Protein AF-A0A553SR15-F1 (afdb_monomer_lite)

Foldseek 3Di:
DLQCLLVQLVVLQVQLCVLVVVPDPDVVNPVSNVVSLVSSVVSLVSHDPDPSSVVSVVSSVVSVVVVVVVVVVVVVVVPPD

Sequence (81 aa):
MRKYAAGLSIVLTLISISPLFFNAIDEWLVQIFIVSFLTSLILGLYAEKSIWRKLALWFLSLVFLVLVLFFVVTTLLWNKP

pLDDT: mean 71.96, std 7.26, range [53.25, 83.88]

Radius of gyration: 14.48 Å; chains: 1; bounding box: 34×22×41 Å

Secondary structure (DSSP, 8-state):
-HHHHHHHHHHHHHHHHGGGGSS---HHHHHHHHHHHHHHHHHHHHS-SSHHHHHHHHHHHHHHHHHHHHHHHHHHHHT--

Structure (mmCIF, N/CA/C/O backbone):
data_AF-A0A553SR15-F1
#
_entry.id   AF-A0A553SR15-F1
#
loop_
_atom_site.group_PDB
_atom_site.id
_atom_site.type_symbol
_atom_site.label_atom_id
_atom_site.label_alt_id
_atom_site.label_comp_id
_atom_site.label_asym_id
_atom_site.label_entity_id
_atom_site.label_seq_id
_atom_site.pdbx_PDB_ins_code
_atom_site.Cartn_x
_atom_site.Cartn_y
_atom_site.Cartn_z
_atom_site.occupancy
_atom_site.B_iso_or_equiv
_atom_site.auth_seq_id
_atom_site.auth_comp_id
_atom_site.auth_asym_id
_atom_site.auth_atom_id
_atom_site.pdbx_PDB_model_num
ATOM 1 N N . MET A 1 1 ? -12.852 8.725 15.690 1.00 55.72 1 MET A N 1
ATOM 2 C CA . MET A 1 1 ? -11.931 8.836 14.531 1.00 55.72 1 MET A CA 1
ATOM 3 C C . MET A 1 1 ? -11.134 7.555 14.249 1.00 55.72 1 MET A C 1
ATOM 5 O O . MET A 1 1 ? -11.042 7.176 13.092 1.00 55.72 1 MET A O 1
ATOM 9 N N . ARG A 1 2 ? -10.616 6.835 15.261 1.00 55.09 2 ARG A N 1
ATOM 10 C CA . ARG A 1 2 ? -9.750 5.647 15.063 1.00 55.09 2 ARG A CA 1
ATOM 11 C C . ARG A 1 2 ? -10.400 4.431 14.372 1.00 55.09 2 ARG A C 1
ATOM 13 O O . ARG A 1 2 ? -9.683 3.665 13.738 1.00 55.09 2 ARG A O 1
ATOM 20 N N . LYS A 1 3 ? -11.732 4.281 14.426 1.00 57.66 3 LYS A N 1
ATOM 21 C CA . LYS A 1 3 ? -12.479 3.240 13.683 1.00 57.66 3 LYS A CA 1
ATOM 22 C C . LYS A 1 3 ? -12.483 3.451 12.162 1.00 57.66 3 LYS A C 1
ATOM 24 O O . LYS A 1 3 ? -12.427 2.477 11.423 1.00 57.66 3 LYS A O 1
ATOM 29 N N . TYR A 1 4 ? -12.510 4.701 11.697 1.00 65.75 4 TYR A N 1
ATOM 30 C CA . TYR A 1 4 ? -12.532 5.026 10.264 1.00 65.75 4 TYR A CA 1
ATOM 31 C C . TYR A 1 4 ? -11.131 5.088 9.646 1.00 65.75 4 TYR A C 1
ATOM 33 O O . TYR A 1 4 ? -11.000 4.996 8.431 1.00 65.75 4 TYR A O 1
ATOM 41 N N . ALA A 1 5 ? -10.085 5.184 10.476 1.00 66.38 5 ALA A N 1
ATOM 42 C CA . ALA A 1 5 ? -8.694 5.241 10.028 1.00 66.38 5 ALA A CA 1
ATOM 43 C C . ALA A 1 5 ? -8.284 4.007 9.205 1.00 66.38 5 ALA A C 1
ATOM 45 O O . ALA A 1 5 ? -7.578 4.150 8.213 1.00 66.38 5 ALA A O 1
ATOM 46 N N . ALA A 1 6 ? -8.784 2.816 9.561 1.00 63.81 6 ALA A N 1
ATOM 47 C CA . ALA A 1 6 ? -8.516 1.592 8.803 1.00 63.81 6 ALA A CA 1
ATOM 48 C C . ALA A 1 6 ? -9.209 1.579 7.427 1.00 63.81 6 ALA A C 1
ATOM 50 O O . ALA A 1 6 ? -8.639 1.104 6.452 1.00 63.81 6 ALA A O 1
ATOM 51 N N . GLY A 1 7 ? -10.426 2.125 7.325 1.00 69.56 7 GLY A N 1
ATOM 52 C CA . GLY A 1 7 ? -11.107 2.274 6.033 1.00 69.56 7 GLY A CA 1
ATOM 53 C C . GLY A 1 7 ? -10.399 3.295 5.141 1.00 69.56 7 GLY A C 1
ATOM 54 O O . GLY A 1 7 ? -10.148 3.033 3.969 1.00 69.56 7 GLY A O 1
ATOM 55 N N . LEU A 1 8 ? -9.995 4.424 5.726 1.00 74.19 8 LEU A N 1
ATOM 56 C CA . LEU A 1 8 ? -9.224 5.463 5.045 1.00 74.19 8 LEU A CA 1
ATOM 57 C C . LEU A 1 8 ? -7.863 4.963 4.547 1.00 74.19 8 LEU A C 1
ATOM 59 O O . LEU A 1 8 ? -7.481 5.309 3.433 1.00 74.19 8 LEU A O 1
ATOM 63 N N . SER A 1 9 ? -7.155 4.118 5.307 1.00 70.44 9 SER A N 1
ATOM 64 C CA . SER A 1 9 ? -5.889 3.543 4.834 1.00 70.44 9 SER A CA 1
ATOM 65 C C . SER A 1 9 ? -6.103 2.640 3.620 1.00 70.44 9 SER A C 1
ATOM 67 O O . SER A 1 9 ? -5.340 2.715 2.663 1.00 70.44 9 SER A O 1
ATOM 69 N N . ILE A 1 10 ? -7.165 1.827 3.598 1.00 71.31 10 ILE A N 1
ATOM 70 C CA . ILE A 1 10 ? -7.482 0.972 2.441 1.00 71.31 10 ILE A CA 1
ATOM 71 C C . ILE A 1 10 ? -7.763 1.830 1.201 1.00 71.31 10 ILE A C 1
ATOM 73 O O . ILE A 1 10 ? -7.192 1.574 0.143 1.00 71.31 10 ILE A O 1
ATOM 77 N N . VAL A 1 11 ? -8.573 2.883 1.341 1.00 78.62 11 VAL A N 1
ATOM 78 C CA . VAL A 1 11 ? -8.886 3.805 0.236 1.00 78.62 11 VAL A CA 1
ATOM 79 C C . VAL A 1 11 ? -7.627 4.505 -0.282 1.00 78.62 11 VAL A C 1
ATOM 81 O O . VAL A 1 11 ? -7.398 4.527 -1.487 1.00 78.62 11 VAL A O 1
ATOM 84 N N . LEU A 1 12 ? -6.764 5.009 0.606 1.00 76.88 12 LEU A N 1
ATOM 85 C CA . LEU A 1 12 ? -5.491 5.629 0.215 1.00 76.88 12 LEU A CA 1
ATOM 86 C C . LEU A 1 12 ? -4.536 4.643 -0.461 1.00 76.88 12 LEU A C 1
ATOM 88 O O . LEU A 1 12 ? -3.812 5.021 -1.376 1.00 76.88 12 LEU A O 1
ATOM 92 N N . THR A 1 13 ? -4.563 3.374 -0.055 1.00 73.56 13 THR A N 1
ATOM 93 C CA . THR A 1 13 ? -3.776 2.322 -0.712 1.00 73.56 13 THR A CA 1
ATOM 94 C C . THR A 1 13 ? -4.310 2.021 -2.115 1.00 73.56 13 THR A C 1
ATOM 96 O O . THR A 1 13 ? -3.538 1.787 -3.031 1.00 73.56 13 THR A O 1
ATOM 99 N N . LEU A 1 14 ? -5.626 2.068 -2.334 1.00 75.25 14 LEU A N 1
ATOM 100 C CA . LEU A 1 14 ? -6.192 1.924 -3.680 1.00 75.25 14 LEU A CA 1
ATOM 101 C C . LEU A 1 14 ? -5.836 3.115 -4.578 1.00 75.25 14 LEU A C 1
ATOM 103 O O . LEU A 1 14 ? -5.477 2.923 -5.739 1.00 75.25 14 LEU A O 1
ATOM 107 N N . ILE A 1 15 ? -5.873 4.334 -4.031 1.00 77.62 15 ILE A N 1
ATOM 108 C CA . ILE A 1 15 ? -5.433 5.543 -4.742 1.00 77.62 15 ILE A CA 1
ATOM 109 C C . ILE A 1 15 ? -3.950 5.443 -5.090 1.00 77.62 15 ILE A C 1
ATOM 111 O O . ILE A 1 15 ? -3.575 5.797 -6.203 1.00 77.62 15 ILE A O 1
ATOM 115 N N . SER A 1 16 ? -3.117 4.917 -4.189 1.00 69.31 16 SER A N 1
ATOM 116 C CA . SER A 1 16 ? -1.694 4.733 -4.465 1.00 69.31 16 SER A CA 1
ATOM 117 C C . SER A 1 16 ? -1.465 3.738 -5.613 1.00 69.31 16 SER A C 1
ATOM 119 O O . SER A 1 16 ? -0.614 3.969 -6.454 1.00 69.31 16 SER A O 1
ATOM 121 N N . ILE A 1 17 ? -2.261 2.684 -5.765 1.00 70.69 17 ILE A N 1
ATOM 122 C CA . ILE A 1 17 ? -2.070 1.733 -6.878 1.00 70.69 17 ILE A CA 1
ATOM 123 C C . ILE A 1 17 ? -2.602 2.298 -8.212 1.00 70.69 17 ILE A C 1
ATOM 125 O O . ILE A 1 17 ? -2.157 1.880 -9.277 1.00 70.69 17 ILE A O 1
ATOM 129 N N . SER A 1 18 ? -3.512 3.280 -8.187 1.00 72.81 18 SER A N 1
ATOM 130 C CA . SER A 1 18 ? -4.137 3.842 -9.399 1.00 72.81 18 SER A CA 1
ATOM 131 C C . SER A 1 18 ? -3.171 4.326 -10.502 1.00 72.81 18 SER A C 1
ATOM 133 O O . SER A 1 18 ? -3.437 4.017 -11.665 1.00 72.81 18 SER A O 1
ATOM 135 N N . PRO A 1 19 ? -2.024 4.978 -10.213 1.00 68.31 19 PRO A N 1
ATOM 136 C CA . PRO A 1 19 ? -1.049 5.400 -11.216 1.00 68.31 19 PRO A CA 1
ATOM 137 C C . PRO A 1 19 ? -0.472 4.251 -12.043 1.00 68.31 19 PRO A C 1
ATOM 139 O O . PRO A 1 19 ? -0.169 4.444 -13.217 1.00 68.31 19 PRO A O 1
ATOM 142 N N . LEU A 1 20 ? -0.366 3.046 -11.468 1.00 66.31 20 LEU A N 1
ATOM 143 C CA . LEU A 1 20 ? 0.152 1.867 -12.172 1.00 66.31 20 LEU A CA 1
ATOM 144 C C . LEU A 1 20 ? -0.754 1.444 -13.340 1.00 66.31 20 LEU A C 1
ATOM 146 O O . LEU A 1 20 ? -0.281 0.787 -14.262 1.00 66.31 20 LEU A O 1
ATOM 150 N N . PHE A 1 21 ? -2.033 1.836 -13.335 1.00 68.81 21 PHE A N 1
ATOM 151 C CA . PHE A 1 21 ? -2.986 1.518 -14.402 1.00 68.81 21 PHE A CA 1
ATOM 152 C C . PHE A 1 21 ? -3.036 2.565 -15.520 1.00 68.81 21 PHE A C 1
ATOM 154 O O . PHE A 1 21 ? -3.516 2.259 -16.609 1.00 68.81 21 PHE A O 1
ATOM 161 N N . PHE A 1 22 ? -2.545 3.785 -15.282 1.00 65.19 22 P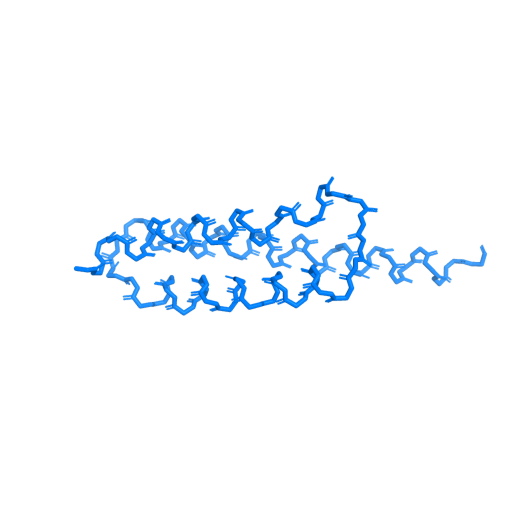HE A N 1
ATOM 162 C CA . PHE A 1 22 ? -2.629 4.874 -16.261 1.00 65.19 22 PHE A CA 1
ATOM 163 C C . PHE A 1 22 ? -1.505 4.867 -17.307 1.00 65.19 22 PHE A C 1
ATOM 165 O O . PHE A 1 22 ? -1.517 5.710 -18.197 1.00 65.19 22 PHE A O 1
ATOM 172 N N . ASN A 1 23 ? -0.567 3.911 -17.246 1.00 59.25 23 ASN A N 1
ATOM 173 C CA . ASN A 1 23 ? 0.521 3.689 -18.217 1.00 59.25 23 ASN A CA 1
ATOM 174 C C . ASN A 1 23 ? 1.359 4.942 -18.577 1.00 59.25 23 ASN A C 1
ATOM 176 O O . ASN A 1 23 ? 2.110 4.943 -19.549 1.00 59.25 23 ASN A O 1
ATOM 180 N N . ALA A 1 24 ? 1.246 5.995 -17.769 1.00 56.97 24 ALA A N 1
ATOM 181 C CA . ALA A 1 24 ? 1.998 7.234 -17.827 1.00 56.97 24 ALA A CA 1
ATOM 182 C C . ALA A 1 24 ? 2.767 7.328 -16.509 1.00 56.97 24 ALA A C 1
ATOM 184 O O . ALA A 1 24 ? 2.248 7.805 -15.501 1.00 56.97 24 ALA A O 1
ATOM 185 N N . ILE A 1 25 ? 3.983 6.780 -16.482 1.00 57.78 25 ILE A N 1
ATOM 186 C CA . ILE A 1 25 ? 4.875 6.902 -15.325 1.00 57.78 25 ILE A CA 1
ATOM 187 C C . ILE A 1 25 ? 5.471 8.309 -15.380 1.00 57.78 25 ILE A C 1
ATOM 189 O O . ILE A 1 25 ? 6.584 8.513 -15.853 1.00 57.78 25 ILE A O 1
ATOM 193 N N . ASP A 1 26 ? 4.667 9.285 -14.972 1.00 65.25 26 ASP A N 1
ATOM 194 C CA . ASP A 1 26 ? 5.103 10.661 -14.779 1.00 65.25 26 ASP A CA 1
ATOM 195 C C . ASP A 1 26 ? 5.679 10.807 -13.363 1.00 65.25 26 ASP A C 1
ATOM 197 O O . ASP A 1 26 ? 5.212 10.172 -12.410 1.00 65.25 26 ASP A O 1
ATOM 201 N N . GLU A 1 27 ? 6.697 11.642 -13.201 1.00 66.75 27 GLU A N 1
ATOM 202 C CA . GLU A 1 27 ? 7.435 11.797 -11.941 1.00 66.75 27 GLU A CA 1
ATOM 203 C C . GLU A 1 27 ? 6.497 12.247 -10.801 1.00 66.75 27 GLU A C 1
ATOM 205 O O . GLU A 1 27 ? 6.594 11.798 -9.655 1.00 66.75 27 GLU A O 1
ATOM 210 N N . TRP A 1 28 ? 5.485 13.043 -11.156 1.00 68.62 28 TRP A N 1
ATOM 211 C CA . TRP A 1 28 ? 4.398 13.485 -10.283 1.00 68.62 28 TRP A CA 1
ATOM 212 C C . TRP A 1 28 ? 3.510 12.336 -9.791 1.00 68.62 28 TRP A C 1
ATOM 214 O O . TRP A 1 28 ? 3.115 12.305 -8.624 1.00 68.62 28 TRP A O 1
ATOM 224 N N . LEU A 1 29 ? 3.216 11.358 -10.649 1.00 68.12 29 LEU A N 1
ATOM 225 C CA . LEU A 1 29 ? 2.405 10.186 -10.304 1.00 68.12 29 LEU A CA 1
ATOM 226 C C . LEU A 1 29 ? 3.147 9.262 -9.329 1.00 68.12 29 LEU A C 1
ATOM 228 O O . LEU A 1 29 ? 2.536 8.722 -8.405 1.00 68.12 29 LEU A O 1
ATOM 232 N N . VAL A 1 30 ? 4.472 9.155 -9.466 1.00 69.62 30 VAL A N 1
ATOM 233 C CA . VAL A 1 30 ? 5.334 8.432 -8.517 1.00 69.62 30 VAL A CA 1
ATOM 234 C C . VAL A 1 30 ? 5.360 9.124 -7.149 1.00 69.62 30 VAL A C 1
ATOM 236 O O . VAL A 1 30 ? 5.284 8.461 -6.114 1.00 69.62 30 VAL A O 1
ATOM 239 N N . GLN A 1 31 ? 5.396 10.457 -7.108 1.00 70.69 31 GLN A N 1
ATOM 240 C CA . GLN A 1 31 ? 5.323 11.200 -5.845 1.00 70.69 31 GLN A CA 1
ATOM 241 C C . GLN A 1 31 ? 3.965 11.028 -5.153 1.00 70.69 31 GLN A C 1
ATOM 243 O O . GLN A 1 31 ? 3.918 10.740 -3.954 1.00 70.69 31 GLN A O 1
ATOM 248 N N . ILE A 1 32 ? 2.859 11.132 -5.901 1.00 74.88 32 ILE A N 1
ATOM 249 C CA . ILE A 1 32 ? 1.501 10.894 -5.383 1.00 74.88 32 ILE A CA 1
ATOM 250 C C . ILE A 1 32 ? 1.385 9.476 -4.824 1.00 74.88 32 ILE A C 1
ATOM 252 O O . ILE A 1 32 ? 0.804 9.279 -3.751 1.00 74.88 32 ILE A O 1
ATOM 256 N N . PHE A 1 33 ? 1.980 8.499 -5.510 1.00 73.38 33 PHE A N 1
ATOM 257 C CA . PHE A 1 33 ? 2.056 7.124 -5.043 1.00 73.38 33 PHE A CA 1
ATOM 258 C C . PHE A 1 33 ? 2.749 7.019 -3.674 1.00 73.38 33 PHE A C 1
ATOM 260 O O . PHE A 1 33 ? 2.158 6.499 -2.724 1.00 73.38 33 PHE A O 1
ATOM 267 N N . ILE A 1 34 ? 3.968 7.554 -3.550 1.00 77.81 34 ILE A N 1
ATOM 268 C CA . ILE A 1 34 ? 4.776 7.478 -2.323 1.00 77.81 34 ILE A CA 1
ATOM 269 C C . ILE A 1 34 ? 4.066 8.167 -1.152 1.00 77.81 34 ILE A C 1
ATOM 271 O O . ILE A 1 34 ? 3.966 7.597 -0.063 1.00 77.81 34 ILE A O 1
ATOM 275 N N . VAL A 1 35 ? 3.527 9.370 -1.369 1.00 78.25 35 VAL A N 1
ATOM 276 C CA . VAL A 1 35 ? 2.833 10.137 -0.323 1.00 78.25 35 VAL A CA 1
ATOM 277 C C . VAL A 1 35 ? 1.556 9.422 0.127 1.00 78.25 35 VAL A C 1
ATOM 279 O O . VAL A 1 35 ? 1.299 9.304 1.329 1.00 78.25 35 VAL A O 1
ATOM 282 N N . SER A 1 36 ? 0.776 8.877 -0.811 1.00 77.31 36 SER A N 1
ATOM 283 C CA . SER A 1 36 ? -0.450 8.125 -0.502 1.00 77.31 36 SER A CA 1
ATOM 284 C C . SER A 1 36 ? -0.150 6.812 0.229 1.00 77.31 36 SER A C 1
ATOM 286 O O . SER A 1 36 ? -0.876 6.412 1.140 1.00 77.31 36 SER A O 1
ATOM 288 N N . PHE A 1 37 ? 0.961 6.157 -0.111 1.00 75.38 37 PHE A N 1
ATOM 289 C CA . PHE A 1 37 ? 1.413 4.946 0.566 1.00 75.38 37 PHE A CA 1
ATOM 290 C C . PHE A 1 37 ? 1.881 5.228 2.003 1.00 75.38 37 PHE A C 1
ATOM 292 O O . PHE A 1 37 ? 1.461 4.543 2.937 1.00 75.38 37 PHE A O 1
ATOM 299 N N . LEU A 1 38 ? 2.692 6.271 2.212 1.00 79.75 38 LEU A N 1
ATOM 300 C CA . LEU A 1 38 ? 3.167 6.669 3.543 1.00 79.75 38 LEU A CA 1
ATOM 301 C C . LEU A 1 38 ? 2.018 7.106 4.456 1.00 79.75 38 LEU A C 1
ATOM 303 O O . LEU A 1 38 ? 1.952 6.695 5.616 1.00 79.75 38 LEU A O 1
ATOM 307 N N . THR A 1 39 ? 1.082 7.899 3.934 1.00 79.56 39 THR A N 1
ATOM 308 C CA . THR A 1 39 ? -0.108 8.315 4.690 1.00 79.56 39 THR A CA 1
ATOM 309 C C . THR A 1 39 ? -1.003 7.124 5.029 1.00 79.56 39 THR A C 1
ATOM 311 O O . THR A 1 39 ? -1.456 7.022 6.172 1.00 79.56 39 THR A O 1
ATOM 314 N N . SER A 1 40 ? -1.188 6.174 4.103 1.00 75.56 40 SER A N 1
ATOM 315 C CA . SER A 1 40 ? -1.872 4.902 4.373 1.00 75.56 40 SER A CA 1
ATOM 316 C C . SER A 1 40 ? -1.196 4.107 5.496 1.00 75.56 40 SER A C 1
ATOM 318 O O . SER A 1 40 ? -1.873 3.629 6.408 1.00 75.56 40 SER A O 1
ATOM 320 N N . LEU A 1 41 ? 0.136 4.016 5.490 1.00 75.81 41 LEU A N 1
ATOM 321 C CA . LEU A 1 41 ? 0.899 3.295 6.507 1.00 75.81 41 LEU A CA 1
ATOM 322 C C . LEU A 1 41 ? 0.745 3.932 7.895 1.00 75.81 41 LEU A C 1
ATOM 324 O O . LEU A 1 41 ? 0.459 3.230 8.868 1.00 75.81 41 LEU A O 1
ATOM 328 N N . ILE A 1 42 ? 0.850 5.260 7.989 1.00 79.62 42 ILE A N 1
ATOM 329 C CA . ILE A 1 42 ? 0.649 6.000 9.245 1.00 79.62 42 ILE A CA 1
ATOM 330 C C . ILE A 1 42 ? -0.781 5.796 9.765 1.00 79.62 42 ILE A C 1
ATOM 332 O O . ILE A 1 42 ? -0.974 5.491 10.944 1.00 79.62 42 ILE A O 1
ATOM 336 N N . LEU A 1 43 ? -1.787 5.892 8.890 1.00 77.31 43 LEU A N 1
ATOM 337 C CA . LEU A 1 43 ? -3.192 5.670 9.243 1.00 77.31 43 LEU A CA 1
ATOM 338 C C . LEU A 1 43 ? -3.466 4.224 9.678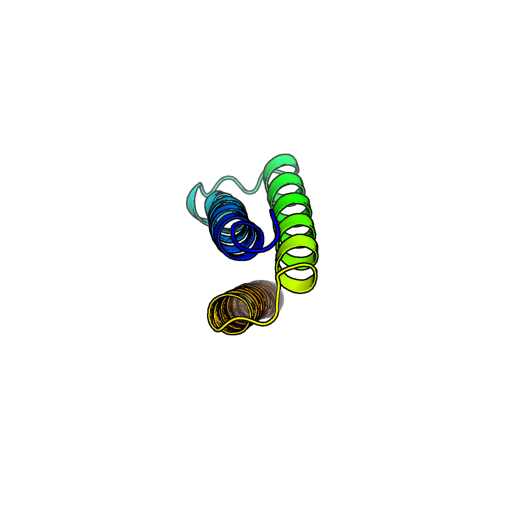 1.00 77.31 43 LEU A C 1
ATOM 340 O O . LEU A 1 43 ? -4.179 4.006 10.659 1.00 77.31 43 LEU A O 1
ATOM 344 N N . GLY A 1 44 ? -2.865 3.242 9.003 1.00 70.88 44 GLY A N 1
ATOM 345 C CA . GLY A 1 44 ? -2.975 1.825 9.345 1.00 70.88 44 GLY A CA 1
ATOM 346 C C . GLY A 1 44 ? -2.339 1.487 10.698 1.00 70.88 44 GLY A C 1
ATOM 347 O O . GLY A 1 44 ? -2.892 0.691 11.461 1.00 70.88 44 GLY A O 1
ATOM 348 N N . LEU A 1 45 ? -1.217 2.127 11.044 1.00 72.81 45 LEU A N 1
ATOM 349 C CA . LEU A 1 45 ? -0.568 1.982 12.352 1.00 72.81 45 LEU A CA 1
ATOM 350 C C . LEU A 1 45 ? -1.340 2.687 13.476 1.00 72.81 45 LEU A C 1
ATOM 352 O O . LEU A 1 45 ? -1.427 2.147 14.582 1.00 72.81 45 LEU A O 1
ATOM 356 N N . TYR A 1 46 ? -1.924 3.855 13.189 1.00 73.44 46 TYR A N 1
ATOM 357 C CA . TYR A 1 46 ? -2.718 4.640 14.141 1.00 73.44 46 TYR A CA 1
ATOM 358 C C . TYR A 1 46 ? -4.125 4.059 14.384 1.00 73.44 46 TYR A C 1
ATOM 360 O O . TYR A 1 46 ? -4.804 4.428 15.348 1.00 73.44 46 TYR A O 1
ATOM 368 N N . ALA A 1 47 ? -4.578 3.137 13.529 1.00 70.12 47 ALA A N 1
ATOM 369 C CA 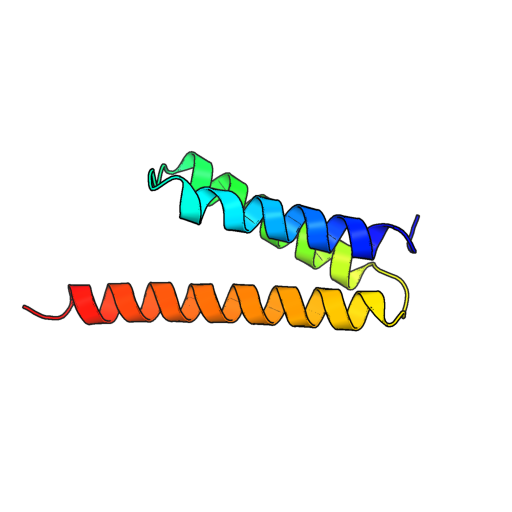. ALA A 1 47 ? -5.863 2.470 13.678 1.00 70.12 47 ALA A CA 1
ATOM 370 C C . ALA A 1 47 ? -5.932 1.617 14.960 1.00 70.12 47 ALA A C 1
ATOM 372 O O . ALA A 1 47 ? -4.997 0.909 15.356 1.00 70.12 47 ALA A O 1
ATOM 373 N N . GLU A 1 48 ? -7.094 1.671 15.608 1.00 67.62 48 GLU A N 1
ATOM 374 C CA . GLU A 1 48 ? -7.387 0.923 16.830 1.00 67.62 48 GLU A CA 1
ATOM 375 C C . GLU A 1 48 ? -7.315 -0.592 16.571 1.00 67.62 48 GLU A C 1
ATOM 377 O O . GLU A 1 48 ? -7.645 -1.047 15.469 1.00 67.62 48 GLU A O 1
ATOM 382 N N . LYS A 1 49 ? -6.864 -1.378 17.568 1.00 63.62 49 LYS A N 1
ATOM 383 C CA . LYS A 1 49 ? -6.750 -2.848 17.478 1.00 63.62 49 LYS A CA 1
ATOM 384 C C . LYS A 1 49 ? -8.102 -3.434 17.062 1.00 63.62 49 LYS A C 1
ATOM 386 O O . LYS A 1 49 ? -9.004 -3.609 17.870 1.00 63.62 49 LYS A O 1
ATOM 391 N N . SER A 1 50 ? -8.225 -3.731 15.779 1.00 65.25 50 SER A N 1
ATOM 392 C CA . SER A 1 50 ? -9.420 -4.280 15.158 1.00 65.25 50 SER A CA 1
ATOM 393 C C . SER A 1 50 ? -8.997 -5.212 14.031 1.00 65.25 50 SER A C 1
ATOM 395 O O . SER A 1 50 ? -7.879 -5.121 13.512 1.00 65.25 50 SER A O 1
ATOM 397 N N . ILE A 1 51 ? -9.892 -6.117 13.644 1.00 75.00 51 ILE A N 1
ATOM 398 C CA . ILE A 1 51 ? -9.680 -7.014 12.500 1.00 75.00 51 ILE A CA 1
ATOM 399 C C . ILE A 1 51 ? -9.327 -6.220 11.229 1.00 75.00 51 ILE A C 1
ATOM 401 O O . ILE A 1 51 ? -8.461 -6.632 10.462 1.00 75.00 51 ILE A O 1
ATOM 405 N N . TRP A 1 52 ? -9.891 -5.017 11.094 1.00 65.88 52 TRP A N 1
ATOM 406 C CA . TRP A 1 52 ? -9.640 -4.080 10.003 1.00 65.88 52 TRP A CA 1
ATOM 407 C C . TRP A 1 52 ? -8.199 -3.574 9.947 1.00 65.88 52 TRP A C 1
ATOM 409 O O . TRP A 1 52 ? -7.662 -3.414 8.858 1.00 65.88 52 TRP A O 1
ATOM 419 N N . ARG A 1 53 ? -7.527 -3.395 11.092 1.00 71.56 53 ARG A N 1
ATOM 420 C CA . ARG A 1 53 ? -6.095 -3.056 11.114 1.00 71.56 53 ARG A CA 1
ATOM 421 C C . ARG A 1 53 ? -5.233 -4.205 10.594 1.00 71.56 53 ARG A C 1
ATOM 423 O O . ARG A 1 53 ? -4.285 -3.959 9.858 1.00 71.56 53 ARG A O 1
ATOM 430 N N . LYS A 1 54 ? -5.542 -5.453 10.971 1.00 76.19 54 LYS A N 1
ATOM 431 C CA . LYS A 1 54 ? -4.802 -6.622 10.461 1.00 76.19 54 LYS A CA 1
ATOM 432 C C . LYS A 1 54 ? -4.957 -6.739 8.947 1.00 76.19 54 LYS A C 1
ATOM 434 O O . LYS A 1 54 ? -3.959 -6.933 8.269 1.00 76.19 54 LYS A O 1
ATOM 439 N N . LEU A 1 55 ? -6.182 -6.565 8.448 1.00 74.62 55 LEU A N 1
ATOM 440 C CA . LEU A 1 55 ? -6.498 -6.540 7.018 1.00 74.62 55 LEU A CA 1
ATOM 441 C C . LEU A 1 55 ? -5.761 -5.413 6.286 1.00 74.62 55 LEU A C 1
ATOM 443 O O . LEU A 1 55 ? -5.098 -5.680 5.293 1.00 74.62 55 LEU A O 1
ATOM 447 N N . ALA A 1 56 ? -5.806 -4.183 6.806 1.00 70.06 56 ALA A N 1
ATOM 448 C CA . ALA A 1 56 ? -5.111 -3.040 6.219 1.00 70.06 56 ALA A CA 1
ATOM 449 C C . ALA A 1 56 ? -3.587 -3.239 6.162 1.00 70.06 56 ALA A C 1
ATOM 451 O O . ALA A 1 56 ? -2.973 -2.954 5.139 1.00 70.06 56 ALA A O 1
ATOM 452 N N . LEU A 1 57 ? -2.978 -3.774 7.227 1.00 77.44 57 LEU A N 1
ATOM 453 C CA . LEU A 1 57 ? -1.543 -4.082 7.256 1.00 77.44 57 LEU A CA 1
ATOM 454 C C . LEU A 1 57 ? -1.172 -5.224 6.303 1.00 77.44 57 LEU A C 1
ATOM 456 O O . LEU A 1 57 ? -0.148 -5.139 5.632 1.00 77.44 57 LEU A O 1
ATOM 460 N N . TRP A 1 58 ? -2.007 -6.263 6.207 1.00 80.94 58 TRP A N 1
ATOM 461 C CA . TRP A 1 58 ? -1.835 -7.330 5.218 1.00 80.94 58 TRP A CA 1
ATOM 462 C C . TRP A 1 58 ? -1.880 -6.785 3.792 1.00 80.94 58 TRP A C 1
ATOM 464 O O . TRP A 1 58 ? -1.035 -7.132 2.972 1.00 80.94 58 TRP A O 1
ATOM 474 N N . PHE A 1 59 ? -2.834 -5.897 3.514 1.00 75.81 59 PHE A N 1
ATOM 475 C CA . PHE A 1 59 ? -2.994 -5.277 2.204 1.00 75.81 59 PHE A CA 1
ATOM 476 C C . PHE A 1 59 ? -1.800 -4.380 1.855 1.00 75.81 59 PHE A C 1
ATOM 478 O O . PHE A 1 59 ? -1.230 -4.513 0.777 1.00 75.81 59 PHE A O 1
ATOM 485 N N . LEU A 1 60 ? -1.350 -3.543 2.796 1.00 78.19 60 LEU A N 1
ATOM 486 C CA . LEU A 1 60 ? -0.124 -2.744 2.669 1.00 78.19 60 LEU A CA 1
ATOM 487 C C . LEU A 1 60 ? 1.105 -3.617 2.393 1.00 78.19 60 LEU A C 1
ATOM 489 O O . LEU A 1 60 ? 1.897 -3.300 1.508 1.00 78.19 60 LEU A O 1
ATOM 493 N N . SER A 1 61 ? 1.248 -4.726 3.122 1.00 81.12 61 SER A N 1
ATOM 494 C CA . SER A 1 61 ? 2.354 -5.667 2.931 1.00 81.12 61 SER A CA 1
ATOM 495 C C . SER A 1 61 ? 2.320 -6.313 1.549 1.00 81.12 61 SER A C 1
ATOM 497 O O . SER A 1 61 ? 3.368 -6.468 0.930 1.00 81.12 61 SER A O 1
ATOM 499 N N . LEU A 1 62 ? 1.136 -6.688 1.058 1.00 83.25 62 LEU A N 1
ATOM 500 C CA . LEU A 1 62 ? 0.973 -7.285 -0.266 1.00 83.25 62 LEU A CA 1
ATOM 501 C C . LEU A 1 62 ? 1.343 -6.282 -1.363 1.00 83.25 62 LEU A C 1
ATOM 503 O O . LEU A 1 62 ? 2.111 -6.614 -2.259 1.00 83.25 62 LEU A O 1
ATOM 507 N N . VAL A 1 63 ? 0.869 -5.039 -1.251 1.00 78.81 63 VAL A N 1
ATOM 508 C CA . VAL A 1 63 ? 1.181 -3.957 -2.199 1.00 78.81 63 VAL A CA 1
ATOM 509 C C . VAL A 1 63 ? 2.677 -3.654 -2.222 1.00 78.81 63 VAL A C 1
ATOM 511 O O . VAL A 1 63 ? 3.265 -3.550 -3.297 1.00 78.81 63 VAL A O 1
ATOM 514 N N . PHE A 1 64 ? 3.314 -3.581 -1.051 1.00 80.62 64 PHE A N 1
ATOM 515 C CA . PHE A 1 64 ? 4.762 -3.411 -0.951 1.00 80.62 64 PHE A CA 1
ATOM 516 C C . PHE A 1 64 ? 5.521 -4.548 -1.648 1.00 80.62 64 PHE A C 1
ATOM 518 O O . PHE A 1 64 ? 6.462 -4.300 -2.398 1.00 80.62 64 PHE A O 1
ATOM 525 N N . LEU A 1 65 ? 5.084 -5.794 -1.453 1.00 83.88 65 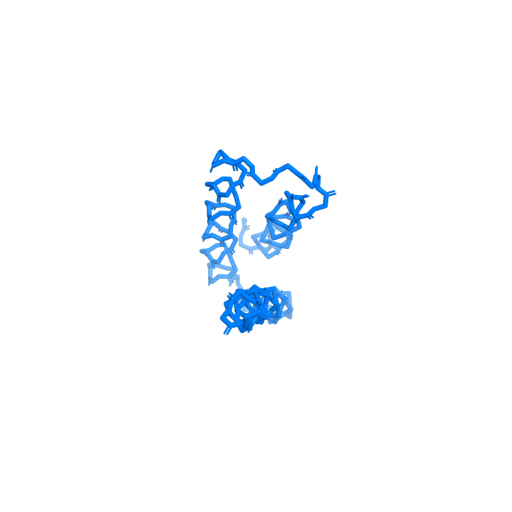LEU A N 1
ATOM 526 C CA . LEU A 1 65 ? 5.717 -6.968 -2.052 1.00 83.88 65 LEU A CA 1
ATOM 527 C C . LEU A 1 65 ? 5.577 -6.968 -3.583 1.00 83.88 65 LEU A C 1
ATOM 529 O O . LEU A 1 65 ? 6.554 -7.239 -4.279 1.00 83.88 65 LEU A O 1
ATOM 533 N N . VAL A 1 66 ? 4.408 -6.587 -4.113 1.00 81.38 66 VAL A N 1
ATOM 534 C CA . VAL A 1 66 ? 4.197 -6.421 -5.563 1.00 81.38 66 VAL A CA 1
ATOM 535 C C . VAL A 1 66 ? 5.121 -5.351 -6.144 1.00 81.38 66 VAL A C 1
ATOM 537 O O . VAL A 1 66 ? 5.690 -5.567 -7.209 1.00 81.38 66 VAL A O 1
ATOM 540 N N . LEU A 1 67 ? 5.326 -4.230 -5.450 1.00 75.81 67 LEU A N 1
ATOM 541 C CA . LEU A 1 67 ? 6.244 -3.176 -5.897 1.00 75.81 67 LEU A CA 1
ATOM 542 C C . LEU A 1 67 ? 7.697 -3.615 -5.920 1.00 75.81 67 LEU A C 1
ATOM 544 O O . LEU A 1 67 ? 8.391 -3.368 -6.904 1.00 75.81 67 LEU A O 1
ATOM 548 N N . VAL A 1 68 ? 8.155 -4.274 -4.855 1.00 80.44 68 VAL A N 1
ATOM 549 C CA . VAL A 1 68 ? 9.515 -4.815 -4.806 1.00 80.44 68 VAL A CA 1
ATOM 550 C C . VAL A 1 68 ? 9.704 -5.820 -5.939 1.00 80.44 68 VAL A C 1
ATOM 552 O O . VAL A 1 68 ? 10.689 -5.730 -6.664 1.00 80.44 68 VAL A O 1
ATOM 555 N N . LEU A 1 69 ? 8.742 -6.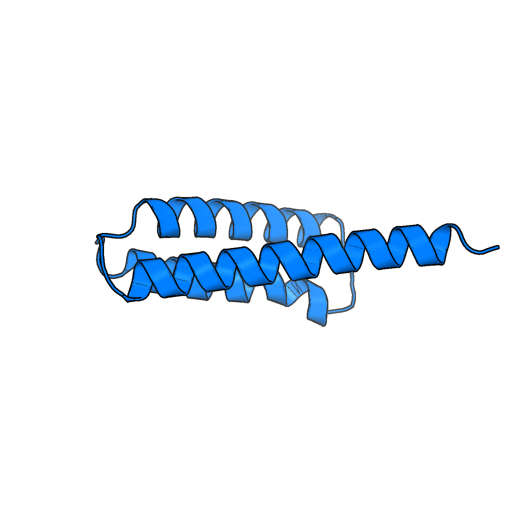723 -6.157 1.00 80.12 69 LEU A N 1
ATOM 556 C CA . LEU A 1 69 ? 8.782 -7.665 -7.276 1.00 80.12 69 LEU A CA 1
ATOM 557 C C . LEU A 1 69 ? 8.803 -6.957 -8.630 1.00 80.12 69 LEU A C 1
ATOM 559 O O . LEU A 1 69 ? 9.608 -7.328 -9.475 1.00 80.12 69 LEU A O 1
ATOM 563 N N . PHE A 1 70 ? 7.966 -5.939 -8.839 1.00 77.69 70 PHE A N 1
ATOM 564 C CA . PHE A 1 70 ? 7.958 -5.165 -10.078 1.00 77.69 70 PHE A CA 1
ATOM 565 C C . PHE A 1 70 ? 9.328 -4.533 -10.340 1.00 77.69 70 PHE A C 1
ATOM 567 O O . PHE A 1 70 ? 9.865 -4.689 -11.431 1.00 77.69 70 PHE A O 1
ATOM 574 N N . PHE A 1 71 ? 9.928 -3.900 -9.328 1.00 76.94 71 PHE A N 1
ATOM 575 C CA . PHE A 1 71 ? 11.237 -3.259 -9.451 1.00 76.94 71 PHE A CA 1
ATOM 576 C C . PHE A 1 71 ? 12.372 -4.267 -9.680 1.00 76.94 71 PHE A C 1
ATOM 578 O O . PHE A 1 71 ? 13.288 -4.013 -10.459 1.00 76.94 71 PHE A O 1
ATOM 585 N N . VAL A 1 72 ? 12.308 -5.433 -9.029 1.00 80.38 72 VAL A N 1
ATOM 586 C CA . VAL A 1 72 ? 13.247 -6.547 -9.238 1.00 80.38 72 VAL A CA 1
ATOM 587 C C . VAL A 1 72 ? 13.109 -7.114 -10.651 1.00 80.38 72 VAL A C 1
ATOM 589 O O . VAL A 1 72 ? 14.109 -7.366 -11.315 1.00 80.38 72 VAL A O 1
ATOM 592 N N . VAL A 1 73 ? 11.883 -7.296 -11.144 1.00 80.31 73 VAL A N 1
ATOM 593 C CA . VAL A 1 73 ? 11.627 -7.785 -12.504 1.00 80.31 73 VAL A CA 1
ATOM 594 C C . VAL A 1 73 ? 12.115 -6.777 -13.537 1.00 80.31 73 VAL A C 1
ATOM 596 O O . VAL A 1 73 ? 12.791 -7.182 -14.478 1.00 80.31 73 VAL A O 1
ATOM 599 N N . THR A 1 74 ? 11.843 -5.481 -13.366 1.00 75.62 74 THR A N 1
ATOM 600 C CA . THR A 1 74 ? 12.344 -4.459 -14.293 1.00 75.62 74 THR A CA 1
ATOM 601 C C . THR A 1 74 ? 13.864 -4.396 -14.284 1.00 75.62 74 THR A C 1
ATOM 603 O O . THR A 1 74 ? 14.448 -4.402 -15.359 1.00 75.62 74 THR A O 1
ATOM 606 N N . THR A 1 75 ? 14.530 -4.440 -13.126 1.00 75.50 75 THR A N 1
ATOM 607 C CA . THR A 1 75 ? 16.007 -4.491 -13.084 1.00 75.50 75 THR A CA 1
ATOM 608 C C . THR A 1 75 ? 16.579 -5.768 -13.698 1.00 75.50 75 THR A C 1
ATOM 610 O O . THR A 1 75 ? 17.559 -5.693 -14.435 1.00 75.50 75 THR A O 1
ATOM 613 N N . LEU A 1 76 ? 15.975 -6.937 -13.461 1.00 76.12 76 LEU A N 1
ATOM 614 C CA . LEU A 1 76 ? 16.415 -8.198 -14.069 1.00 76.12 76 LEU A CA 1
ATOM 615 C C . LEU A 1 76 ? 16.194 -8.237 -15.585 1.00 76.12 76 LEU A C 1
ATOM 617 O O . LEU A 1 76 ? 17.024 -8.794 -16.298 1.00 76.12 76 LEU A O 1
ATOM 621 N N . LEU A 1 77 ? 15.086 -7.679 -16.080 1.00 74.56 77 LEU A N 1
ATOM 622 C CA . LEU A 1 77 ? 14.794 -7.591 -17.512 1.00 74.56 77 LEU A CA 1
ATOM 623 C C . LEU A 1 77 ? 15.648 -6.526 -18.205 1.00 74.56 77 LEU A C 1
ATOM 625 O O . LEU A 1 77 ? 16.041 -6.738 -19.343 1.00 74.56 77 LEU A O 1
ATOM 629 N N . TRP A 1 78 ? 15.976 -5.428 -17.520 1.00 64.88 78 TRP A N 1
ATOM 630 C CA . TRP A 1 78 ? 16.849 -4.371 -18.041 1.00 64.88 78 TRP A CA 1
ATOM 631 C C . TRP A 1 78 ? 18.322 -4.794 -18.096 1.00 64.88 78 TRP A C 1
ATOM 633 O O . TRP A 1 78 ? 19.063 -4.342 -18.960 1.00 64.88 78 TRP A O 1
ATOM 643 N N . ASN A 1 79 ? 18.749 -5.683 -17.192 1.00 59.94 79 ASN A N 1
ATOM 644 C CA . ASN A 1 79 ? 20.091 -6.276 -17.205 1.00 59.94 79 ASN A CA 1
ATOM 645 C C . ASN A 1 79 ? 20.223 -7.501 -18.126 1.00 59.94 79 ASN A C 1
ATOM 647 O O . ASN A 1 79 ? 21.295 -8.110 -18.164 1.00 59.94 79 ASN A O 1
ATOM 651 N N . LYS A 1 80 ? 19.170 -7.893 -18.853 1.00 53.25 80 LYS A N 1
ATOM 652 C CA . LYS A 1 80 ? 19.319 -8.840 -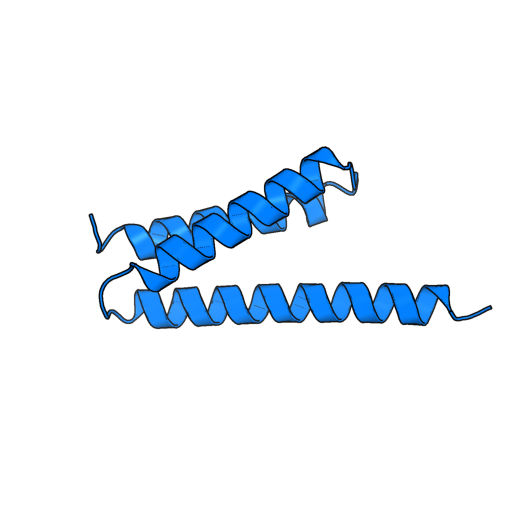19.961 1.00 53.25 80 LYS A CA 1
ATOM 653 C C . LYS A 1 80 ? 19.725 -8.055 -21.217 1.00 53.25 80 LYS A C 1
ATOM 655 O O . LYS A 1 80 ? 19.041 -7.081 -21.521 1.00 53.25 80 LYS A O 1
ATOM 660 N N . PRO A 1 81 ? 20.828 -8.432 -21.891 1.00 57.84 81 PRO A N 1
ATOM 661 C CA . PRO A 1 81 ? 21.243 -7.793 -23.136 1.00 57.84 81 PRO A CA 1
ATOM 662 C C . PRO A 1 81 ? 20.205 -7.976 -24.248 1.00 57.84 81 PRO A C 1
ATOM 664 O O . PRO A 1 81 ? 19.483 -9.004 -24.223 1.00 57.84 81 PRO A O 1
#

Organism: Niallia circulans (NCBI:txid1397)